Protein AF-A0A947S2V7-F1 (afdb_monomer)

Solvent-accessible surface area (backbone atoms only — not comparable to full-atom values): 7343 Å² total; per-residue (Å²): 132,87,56,48,73,65,31,26,52,51,14,4,48,51,18,22,53,53,38,51,53,52,47,46,57,66,52,64,32,72,71,47,39,49,53,53,61,76,45,64,84,37,88,50,52,84,87,68,97,43,68,69,61,50,52,51,54,52,47,54,51,40,34,55,52,27,35,52,48,24,52,52,42,62,74,51,49,87,82,44,62,94,47,52,70,56,30,10,50,55,46,12,50,50,43,28,62,72,48,39,52,53,50,50,49,49,43,65,78,76,48,69,48,57,68,74,54,52,53,48,52,43,54,52,42,44,56,42,27,34,54,31,23,39,40,24,47,72,47,73

Nearest PDB structures (foldseek):
  6tyi-assembly1_D  TM=3.023E-01  e=1.993E+00  Escherichia coli K-12
  5sv0-assembly1_B  TM=3.185E-01  e=2.852E+00  Escherichia coli DH1
  5zfu-assembly1_F  TM=2.782E-01  e=2.852E+00  Escherichia coli K-12
  6b2z-assembly1_a  TM=2.475E-01  e=3.878E+00  Saccharomyces cerevisiae S288C

Sequence (140 aa):
MEATIFQIILGGFLASVVWFIVGGALYLNPLVAKMYKNAEGSPGLKKWSSNPKYLTFQYLGALVQCLLWAVVFAFIQPIFPESIMLTGLYFGLVLVAIKIIPRGYDMWIQTTYPNKLLVVEFVNGTIGSFVIAFVIAYFV

Structure (mmCIF, N/CA/C/O backbone):
data_AF-A0A947S2V7-F1
#
_entry.id   AF-A0A947S2V7-F1
#
loop_
_atom_site.group_PDB
_atom_site.id
_atom_site.type_symbol
_atom_site.label_atom_id
_atom_site.label_alt_id
_atom_site.label_comp_id
_atom_site.label_asym_id
_atom_site.l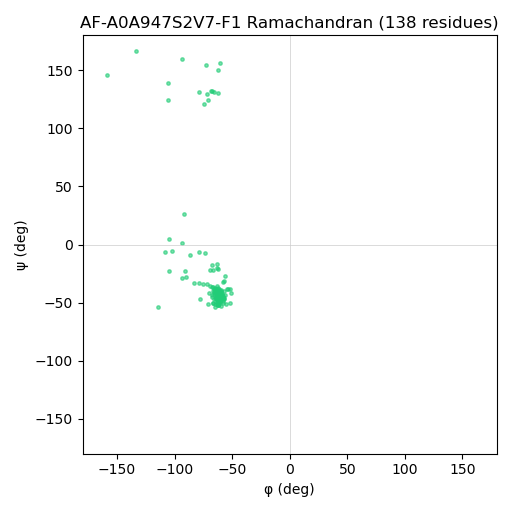abel_entity_id
_atom_site.label_seq_id
_atom_site.pdbx_PDB_ins_code
_atom_site.Cartn_x
_atom_site.Cartn_y
_atom_site.Cartn_z
_atom_site.occupancy
_atom_site.B_iso_or_equiv
_atom_site.auth_seq_id
_atom_site.auth_comp_id
_atom_site.auth_asym_id
_atom_site.auth_atom_id
_atom_site.pdbx_PDB_model_num
ATOM 1 N N . MET A 1 1 ? 15.627 1.093 -20.229 1.00 61.59 1 MET A N 1
ATOM 2 C CA . MET A 1 1 ? 15.574 2.567 -20.323 1.00 61.59 1 MET A CA 1
ATOM 3 C C . MET A 1 1 ? 15.532 3.070 -18.895 1.00 61.59 1 MET A C 1
ATOM 5 O O . MET A 1 1 ? 14.769 2.501 -18.130 1.00 61.59 1 MET A O 1
ATOM 9 N N . GLU A 1 2 ? 16.393 4.004 -18.502 1.00 82.19 2 GLU A N 1
ATOM 10 C CA . GLU A 1 2 ? 16.374 4.516 -17.125 1.00 82.19 2 GLU A CA 1
ATOM 11 C C . GLU A 1 2 ? 15.143 5.407 -16.921 1.00 82.19 2 GLU A C 1
ATOM 13 O O . GLU A 1 2 ? 14.878 6.290 -17.742 1.00 82.19 2 GLU A O 1
ATOM 18 N N . ALA A 1 3 ? 14.377 5.160 -15.856 1.00 91.25 3 ALA A N 1
ATOM 19 C CA . ALA A 1 3 ? 13.206 5.962 -15.528 1.00 91.25 3 ALA A CA 1
ATOM 20 C C . ALA A 1 3 ? 13.623 7.391 -15.156 1.00 91.25 3 ALA A C 1
ATOM 22 O O . ALA A 1 3 ? 14.511 7.615 -14.330 1.00 91.25 3 ALA A O 1
ATOM 23 N N . THR A 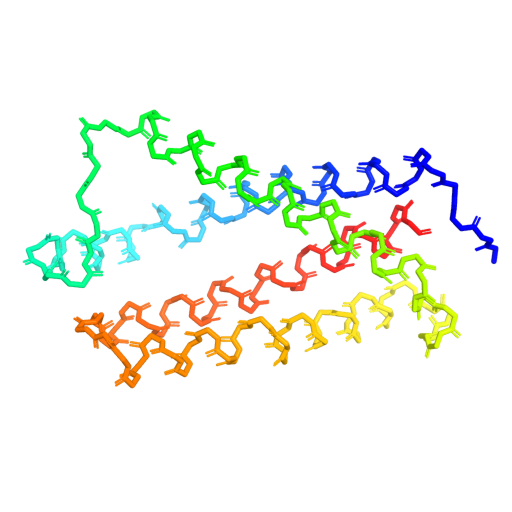1 4 ? 12.961 8.383 -15.743 1.00 96.44 4 THR A N 1
ATOM 24 C CA . THR A 1 4 ? 13.210 9.789 -15.410 1.00 96.44 4 THR A CA 1
ATOM 25 C C . THR A 1 4 ? 12.652 10.136 -14.027 1.00 96.44 4 THR A C 1
ATOM 27 O O . THR A 1 4 ? 11.660 9.566 -13.572 1.00 96.44 4 THR A O 1
ATOM 30 N N . ILE A 1 5 ? 13.224 11.155 -13.374 1.00 96.88 5 ILE A N 1
ATOM 31 C CA . ILE A 1 5 ? 12.707 11.679 -12.092 1.00 96.88 5 ILE A CA 1
ATOM 32 C C . ILE A 1 5 ? 11.216 12.040 -12.202 1.00 96.88 5 ILE A C 1
ATOM 34 O O . ILE A 1 5 ? 10.441 11.784 -11.282 1.00 96.88 5 ILE A O 1
ATOM 38 N N . PHE A 1 6 ? 10.802 12.600 -13.343 1.00 97.56 6 PHE A N 1
ATOM 39 C CA . PHE A 1 6 ? 9.404 12.931 -13.597 1.00 97.56 6 PHE A CA 1
ATOM 40 C C . PHE A 1 6 ? 8.505 11.688 -13.599 1.00 97.56 6 PHE A C 1
ATOM 42 O O . PHE A 1 6 ? 7.477 11.696 -12.926 1.00 97.56 6 PHE A O 1
ATOM 49 N N . GLN A 1 7 ? 8.903 10.616 -14.292 1.00 97.75 7 GLN A N 1
ATOM 50 C CA . GLN A 1 7 ? 8.167 9.346 -14.311 1.00 97.75 7 GLN A CA 1
ATOM 51 C C . GLN A 1 7 ? 8.039 8.738 -12.914 1.00 97.75 7 GLN A C 1
ATOM 53 O O . GLN A 1 7 ? 6.948 8.333 -12.528 1.00 97.75 7 GLN A O 1
ATOM 58 N N . ILE A 1 8 ? 9.113 8.757 -12.121 1.00 98.00 8 ILE A N 1
ATOM 59 C CA . ILE A 1 8 ? 9.112 8.241 -10.745 1.00 98.00 8 ILE A CA 1
ATOM 60 C C . ILE A 1 8 ? 8.118 9.016 -9.869 1.00 98.00 8 ILE A C 1
ATOM 62 O O . ILE A 1 8 ? 7.283 8.417 -9.187 1.00 98.00 8 ILE A O 1
ATOM 66 N N . ILE A 1 9 ? 8.175 10.353 -9.901 1.00 98.38 9 ILE A N 1
ATOM 67 C CA . ILE A 1 9 ? 7.276 11.209 -9.113 1.00 98.38 9 ILE A CA 1
ATOM 68 C C . ILE A 1 9 ? 5.826 11.028 -9.571 1.00 98.38 9 ILE A C 1
ATOM 70 O O . ILE A 1 9 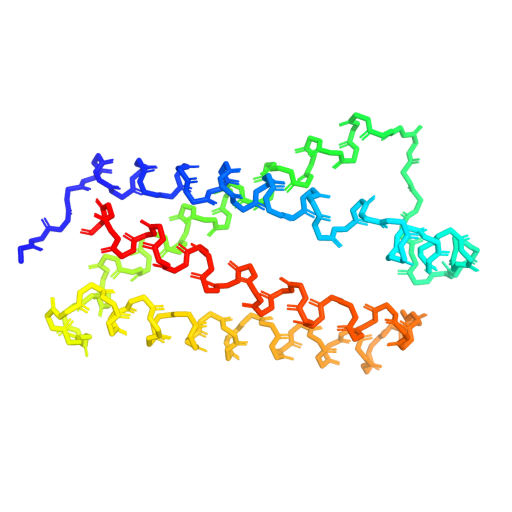? 4.936 10.854 -8.736 1.00 98.38 9 ILE A O 1
ATOM 74 N N . LEU A 1 10 ? 5.583 11.040 -10.884 1.00 98.25 10 LEU A N 1
ATOM 75 C CA . LEU A 1 10 ? 4.251 10.881 -11.458 1.00 98.25 10 LEU A CA 1
ATOM 76 C C . LEU A 1 10 ? 3.668 9.500 -11.138 1.00 98.25 10 LEU A C 1
ATOM 78 O O . LEU A 1 10 ? 2.533 9.417 -10.674 1.00 98.25 10 LEU A O 1
ATOM 82 N N . GLY A 1 11 ? 4.444 8.433 -11.327 1.00 98.38 11 GLY A N 1
ATOM 83 C CA . GLY A 1 11 ? 4.042 7.058 -11.042 1.00 98.38 11 GLY A CA 1
ATOM 84 C C . GLY A 1 11 ? 3.701 6.851 -9.569 1.00 98.38 11 GLY A C 1
ATOM 85 O O . GLY A 1 11 ? 2.638 6.317 -9.254 1.00 98.38 11 GLY A O 1
ATOM 86 N N . GLY A 1 12 ? 4.537 7.351 -8.654 1.00 98.50 12 GLY A N 1
ATOM 87 C CA . GLY A 1 12 ? 4.263 7.297 -7.216 1.00 98.50 12 GLY A CA 1
ATOM 88 C C . GLY A 1 12 ? 3.032 8.115 -6.808 1.00 98.50 12 GLY A C 1
ATOM 89 O O . GLY A 1 12 ? 2.204 7.641 -6.026 1.00 98.50 12 GLY A O 1
ATOM 90 N N . PHE A 1 13 ? 2.862 9.316 -7.370 1.00 98.69 13 PHE A N 1
ATOM 91 C CA . PHE A 1 13 ? 1.680 10.147 -7.129 1.00 98.69 13 PHE A CA 1
ATOM 92 C C . PHE A 1 13 ? 0.398 9.463 -7.622 1.00 98.69 13 PHE A C 1
ATOM 94 O O . PHE A 1 13 ? -0.544 9.296 -6.843 1.00 98.69 13 PHE A O 1
ATOM 101 N N . LEU A 1 14 ? 0.365 9.007 -8.877 1.00 98.69 14 LEU A N 1
ATOM 102 C CA . LEU A 1 14 ? -0.796 8.328 -9.455 1.00 98.69 14 LEU A CA 1
ATOM 103 C C . LEU A 1 14 ? -1.121 7.034 -8.707 1.00 98.69 14 LEU A C 1
ATOM 105 O O . LEU A 1 14 ? -2.289 6.792 -8.400 1.00 98.69 14 LEU A O 1
ATOM 109 N N . ALA A 1 15 ? -0.111 6.247 -8.330 1.00 98.69 15 ALA A N 1
ATOM 110 C CA . ALA A 1 15 ? -0.312 5.045 -7.527 1.00 98.69 15 ALA A CA 1
ATOM 111 C C . ALA A 1 15 ? -0.968 5.369 -6.180 1.00 98.69 15 ALA A C 1
ATOM 113 O O . ALA A 1 15 ? -1.870 4.649 -5.755 1.00 98.69 15 ALA A O 1
ATOM 114 N N . SER A 1 16 ? -0.591 6.483 -5.542 1.00 98.56 16 SER A N 1
ATOM 115 C CA . SER A 1 16 ? -1.211 6.915 -4.287 1.00 98.56 16 SER A CA 1
ATOM 116 C C . SER A 1 16 ? -2.676 7.318 -4.448 1.00 98.56 16 SER A C 1
ATOM 118 O O . SER A 1 16 ? -3.499 6.952 -3.610 1.00 98.56 16 SER A O 1
ATOM 120 N N . VAL A 1 17 ? -3.022 8.015 -5.535 1.00 98.50 17 VAL A N 1
ATOM 121 C CA . VAL A 1 17 ? -4.401 8.432 -5.829 1.00 98.50 17 VAL A CA 1
ATOM 122 C C . VAL A 1 17 ? -5.269 7.211 -6.115 1.00 98.50 17 VAL A C 1
ATOM 124 O O . VAL A 1 17 ? -6.322 7.040 -5.499 1.00 98.50 17 VAL A O 1
ATOM 127 N N . VAL A 1 18 ? -4.811 6.330 -7.007 1.00 98.31 18 VAL A N 1
ATOM 128 C CA . VAL A 1 18 ? -5.534 5.105 -7.369 1.00 98.31 18 VAL A CA 1
ATOM 129 C C . VAL A 1 18 ? -5.704 4.215 -6.142 1.00 98.31 18 VAL A C 1
ATOM 131 O O . VAL A 1 18 ? -6.812 3.755 -5.869 1.00 98.31 18 VAL A O 1
ATOM 134 N N . TRP A 1 19 ? -4.646 4.021 -5.350 1.00 97.31 19 TRP A N 1
ATOM 135 C CA . TRP A 1 19 ? -4.739 3.255 -4.112 1.00 97.31 19 TRP A CA 1
ATOM 136 C C . TRP A 1 19 ? -5.699 3.890 -3.110 1.00 97.31 19 TRP A C 1
ATOM 138 O O . TRP A 1 19 ? -6.467 3.173 -2.479 1.00 97.31 19 TRP A O 1
ATOM 148 N N . PHE A 1 20 ? -5.712 5.213 -2.963 1.00 97.31 20 PHE A N 1
ATOM 149 C CA . PHE A 1 20 ? -6.630 5.868 -2.036 1.00 97.31 20 PHE A CA 1
ATOM 150 C C . PHE A 1 20 ? -8.097 5.666 -2.439 1.00 97.31 20 PHE A C 1
ATOM 152 O O . PHE A 1 20 ? -8.937 5.400 -1.580 1.00 97.31 20 PHE A O 1
ATOM 159 N N . ILE A 1 21 ? -8.397 5.705 -3.741 1.00 97.69 21 ILE A N 1
ATOM 160 C CA . ILE A 1 21 ? -9.737 5.426 -4.279 1.00 97.69 21 ILE A CA 1
ATOM 161 C C . ILE A 1 21 ? -10.114 3.954 -4.066 1.00 97.69 21 ILE A C 1
ATOM 163 O O . ILE A 1 21 ? -11.179 3.663 -3.518 1.00 97.69 21 ILE A O 1
ATOM 167 N N . VAL A 1 22 ? -9.238 3.021 -4.455 1.00 97.44 22 VAL A N 1
ATOM 168 C CA . VAL A 1 22 ? -9.478 1.576 -4.301 1.00 97.44 22 VAL A CA 1
ATOM 169 C C . VAL A 1 22 ? -9.599 1.200 -2.827 1.00 97.44 22 VAL A C 1
ATOM 171 O O . VAL A 1 22 ? -10.526 0.491 -2.448 1.00 97.44 22 VAL A O 1
ATOM 174 N N . GLY A 1 23 ? -8.719 1.719 -1.975 1.00 95.44 23 GLY A N 1
ATOM 175 C CA . GLY A 1 23 ? -8.789 1.572 -0.528 1.00 95.44 23 GLY A CA 1
ATOM 176 C C . GLY A 1 23 ? -10.105 2.121 0.019 1.00 95.44 23 GLY A C 1
ATOM 177 O O . GLY A 1 23 ? -10.790 1.430 0.763 1.00 95.44 23 GLY A O 1
ATOM 178 N N . GLY A 1 24 ? -10.534 3.306 -0.414 1.00 94.88 24 GLY A N 1
ATOM 179 C CA . GLY A 1 24 ? -11.857 3.835 -0.082 1.00 94.88 24 GLY A CA 1
ATOM 180 C C . GLY A 1 24 ? -12.974 2.837 -0.399 1.00 94.88 24 GLY A C 1
ATOM 181 O O . GLY A 1 24 ? -13.767 2.510 0.479 1.00 94.88 24 GLY A O 1
ATOM 182 N N . ALA A 1 25 ? -12.994 2.271 -1.607 1.00 96.12 25 ALA A N 1
ATOM 183 C CA . ALA A 1 25 ? -13.987 1.270 -1.996 1.00 96.12 25 ALA A CA 1
ATOM 184 C C . ALA A 1 25 ? -13.901 -0.023 -1.156 1.00 96.12 25 ALA A C 1
ATOM 186 O O . ALA A 1 25 ? -14.922 -0.543 -0.704 1.00 96.12 25 ALA A O 1
ATOM 187 N N . LEU A 1 26 ? -12.692 -0.528 -0.901 1.00 95.88 26 LEU A N 1
ATOM 188 C CA . LEU A 1 26 ? -12.466 -1.767 -0.151 1.00 95.88 26 LEU A CA 1
ATOM 189 C C . LEU A 1 26 ? -12.745 -1.634 1.349 1.00 95.88 26 LEU A C 1
ATOM 191 O O . LEU A 1 26 ? -13.205 -2.594 1.959 1.00 95.88 26 LEU A O 1
ATOM 195 N N . TYR A 1 27 ? -12.489 -0.482 1.965 1.00 93.62 27 TYR A N 1
ATOM 196 C CA . TYR A 1 27 ? -12.692 -0.290 3.405 1.00 93.62 27 TYR A CA 1
ATOM 197 C C . TYR A 1 27 ? -14.069 0.299 3.741 1.00 93.62 27 TYR A C 1
ATOM 199 O O . TYR A 1 27 ? -14.607 0.007 4.808 1.00 93.62 27 TYR A O 1
ATOM 207 N N . LEU A 1 28 ? -14.675 1.083 2.842 1.00 93.81 28 LEU A N 1
ATOM 208 C CA . LEU A 1 28 ? -15.990 1.702 3.062 1.00 93.81 28 LEU A CA 1
ATOM 209 C C . LEU A 1 28 ? -17.157 0.870 2.520 1.00 93.81 28 LEU A C 1
ATOM 211 O O . LEU A 1 28 ? -18.309 1.289 2.644 1.00 93.81 28 LEU A O 1
ATOM 215 N N . ASN A 1 29 ? -16.903 -0.313 1.948 1.00 95.44 29 ASN A N 1
ATOM 216 C CA . ASN A 1 29 ? -18.001 -1.199 1.570 1.00 95.44 29 ASN A CA 1
ATOM 217 C C . ASN A 1 29 ? -18.811 -1.631 2.816 1.00 95.44 29 ASN A C 1
ATOM 219 O O . ASN A 1 29 ? -18.239 -1.770 3.903 1.00 95.44 29 ASN A O 1
ATOM 223 N N . PRO A 1 30 ? -20.125 -1.899 2.683 1.00 95.25 30 PRO A N 1
ATOM 224 C CA . PRO A 1 30 ? -21.000 -2.137 3.833 1.00 95.25 30 PRO A CA 1
ATOM 225 C C . PRO A 1 30 ? -20.579 -3.301 4.738 1.00 95.25 30 PRO A C 1
ATOM 227 O O . PRO A 1 30 ? -20.805 -3.249 5.949 1.00 95.25 30 PRO A O 1
ATOM 230 N N . LEU A 1 31 ? -19.969 -4.349 4.176 1.00 95.94 31 LEU A N 1
ATOM 231 C CA . LEU A 1 31 ? -19.546 -5.523 4.938 1.00 95.94 31 LEU A CA 1
ATOM 232 C C . LEU A 1 31 ? -18.356 -5.181 5.831 1.00 95.94 31 LEU A C 1
ATOM 234 O O . LEU A 1 31 ? -18.408 -5.412 7.040 1.00 95.94 31 LEU A O 1
ATOM 238 N N . VAL A 1 32 ? -17.315 -4.582 5.251 1.00 95.88 32 VAL A N 1
ATOM 239 C CA . VAL A 1 32 ? -16.102 -4.195 5.979 1.00 95.88 32 VAL A CA 1
ATOM 240 C C . VAL A 1 32 ? -16.403 -3.068 6.965 1.00 95.88 32 VAL A C 1
ATOM 242 O O . VAL A 1 32 ? -16.059 -3.182 8.141 1.00 95.88 32 VAL A O 1
ATOM 245 N N . ALA A 1 33 ? -17.148 -2.042 6.548 1.00 94.38 33 ALA A N 1
ATOM 246 C CA . ALA A 1 33 ? -17.542 -0.937 7.419 1.00 94.38 33 ALA A CA 1
ATOM 247 C C . ALA A 1 33 ? -18.307 -1.423 8.664 1.00 94.38 33 ALA A C 1
ATOM 249 O O . ALA A 1 33 ? -18.055 -0.956 9.778 1.00 94.38 33 ALA A O 1
ATOM 250 N N . LYS A 1 34 ? -19.194 -2.418 8.513 1.00 95.69 34 LYS A N 1
ATOM 251 C CA . LYS A 1 34 ? -19.895 -3.041 9.646 1.00 95.69 34 LYS A CA 1
ATOM 252 C C . LYS A 1 34 ? -18.937 -3.770 10.591 1.00 95.69 34 LYS A C 1
ATOM 254 O O . LYS A 1 34 ? -19.133 -3.708 11.803 1.00 95.69 34 LYS A O 1
ATOM 259 N N . MET A 1 35 ? -17.905 -4.440 10.075 1.00 95.94 35 MET A N 1
ATOM 260 C CA . MET A 1 35 ? -16.895 -5.097 10.915 1.00 95.94 35 MET A CA 1
ATOM 261 C C . MET A 1 35 ? -16.106 -4.086 11.751 1.00 95.94 35 MET A C 1
ATOM 263 O O . MET A 1 35 ? -15.953 -4.304 12.952 1.00 95.94 35 MET A O 1
ATOM 267 N N . TYR A 1 36 ? -15.669 -2.972 11.153 1.00 93.88 36 TYR A N 1
ATOM 268 C CA . TYR A 1 36 ? -14.989 -1.901 11.891 1.00 93.88 36 TYR A CA 1
ATOM 269 C C . TYR A 1 36 ? -15.902 -1.275 12.946 1.00 93.88 36 TYR A C 1
ATOM 271 O O . TYR A 1 36 ? -15.481 -1.117 14.089 1.00 93.88 36 TYR A O 1
ATOM 279 N N . LYS A 1 37 ? -17.170 -1.005 12.610 1.00 93.62 37 LYS A N 1
ATOM 280 C CA . LYS A 1 37 ? -18.154 -0.472 13.565 1.00 93.62 37 LYS A CA 1
ATOM 281 C C . LYS A 1 37 ? -18.359 -1.400 14.766 1.00 93.62 37 LYS A C 1
ATOM 283 O O . LYS A 1 37 ? -18.369 -0.950 15.903 1.00 93.62 37 LYS A O 1
ATOM 288 N N . ASN A 1 38 ? -18.469 -2.707 14.532 1.00 95.62 38 ASN A N 1
ATOM 289 C CA . ASN A 1 38 ? -18.628 -3.687 15.611 1.00 95.62 38 ASN A CA 1
ATOM 290 C C . ASN A 1 38 ? -17.391 -3.796 16.517 1.00 95.62 38 ASN A C 1
ATOM 292 O O . ASN A 1 38 ? -17.502 -4.273 17.644 1.00 95.62 38 ASN A O 1
ATOM 296 N N . ALA A 1 39 ? -16.220 -3.394 16.025 1.00 94.69 39 ALA A N 1
ATOM 297 C CA . ALA A 1 39 ? -14.958 -3.483 16.743 1.00 94.69 39 ALA A CA 1
ATOM 298 C C . ALA A 1 39 ? -14.465 -2.134 17.292 1.00 94.69 39 ALA A C 1
ATOM 300 O O . ALA A 1 39 ? -13.377 -2.089 17.857 1.00 94.69 39 ALA A O 1
ATOM 301 N N . GLU A 1 40 ? -15.243 -1.053 17.170 1.00 91.81 40 GLU A N 1
ATOM 302 C CA . GLU A 1 40 ? -14.856 0.324 17.526 1.00 91.81 40 GLU A CA 1
ATOM 303 C C . GLU A 1 40 ? -14.399 0.487 18.991 1.00 91.81 40 GLU A C 1
ATOM 305 O O . GLU A 1 40 ? -13.587 1.356 19.314 1.00 91.81 40 GLU A O 1
ATOM 310 N N . GLY A 1 41 ? -14.887 -0.377 19.887 1.00 92.06 41 GLY A N 1
ATOM 311 C CA . GLY A 1 41 ? -14.472 -0.422 21.291 1.00 92.06 41 GLY A CA 1
ATOM 312 C C . GLY A 1 41 ? -13.136 -1.128 21.552 1.00 92.06 41 GLY A C 1
ATOM 313 O O . GLY A 1 41 ? -12.675 -1.122 22.691 1.00 92.06 41 GLY A O 1
ATOM 314 N N . SER A 1 42 ? -12.518 -1.748 20.542 1.00 92.81 42 SER A N 1
ATOM 315 C CA . SER A 1 42 ? -11.278 -2.505 20.719 1.00 92.81 42 SER A CA 1
ATOM 316 C C . SER A 1 42 ? -10.096 -1.582 21.049 1.00 92.81 42 SER A C 1
ATOM 318 O O . SER A 1 42 ? -9.869 -0.608 20.326 1.00 92.81 42 SER A O 1
ATOM 320 N N . PRO A 1 43 ? -9.281 -1.902 22.075 1.00 92.19 43 PRO A N 1
ATOM 321 C CA . PRO A 1 43 ? -8.089 -1.123 22.415 1.00 92.19 43 PRO A CA 1
ATOM 322 C C . PRO A 1 43 ? -7.026 -1.129 21.306 1.00 92.19 43 PRO A C 1
ATOM 324 O O . PRO A 1 43 ? -6.194 -0.227 21.258 1.00 92.19 43 PRO A O 1
ATOM 327 N N . GLY A 1 44 ? -7.068 -2.105 20.391 1.00 89.81 44 GLY A N 1
ATOM 328 C CA . GLY A 1 44 ? -6.176 -2.172 19.230 1.00 89.81 44 GLY A CA 1
ATOM 329 C C . GLY A 1 44 ? -6.504 -1.162 18.123 1.00 89.81 44 GLY A C 1
ATOM 330 O O . GLY A 1 44 ? -5.746 -1.051 17.161 1.00 89.81 44 GLY A O 1
ATOM 331 N N . LEU A 1 45 ? -7.617 -0.424 18.226 1.00 91.50 45 LEU A N 1
ATOM 332 C CA . LEU A 1 45 ? -8.015 0.590 17.251 1.00 91.50 45 LEU A CA 1
ATOM 333 C C . LEU A 1 45 ? -7.784 2.001 17.794 1.00 91.50 45 LEU A C 1
ATOM 335 O O . LEU A 1 45 ? -8.318 2.406 18.826 1.00 91.50 45 LEU A O 1
ATOM 339 N N . LYS A 1 46 ? -7.022 2.798 17.041 1.00 90.94 46 LYS A N 1
ATOM 340 C CA . LYS A 1 46 ? -6.831 4.215 17.352 1.00 90.94 46 LYS A CA 1
ATOM 341 C C . LYS A 1 46 ? -8.116 4.993 17.077 1.00 90.94 46 LYS A C 1
ATOM 343 O O . LYS A 1 46 ? -8.596 5.026 15.946 1.00 90.94 46 LYS A O 1
ATOM 348 N N . LYS A 1 47 ? -8.606 5.706 18.091 1.00 89.62 47 LYS A N 1
ATOM 349 C CA . LYS A 1 47 ? -9.708 6.662 17.941 1.00 89.62 47 LYS A CA 1
ATOM 350 C C . LYS A 1 47 ? -9.197 7.966 17.339 1.00 89.62 47 LYS A C 1
ATOM 352 O O . LYS A 1 47 ? -8.204 8.532 17.798 1.00 89.62 47 LYS A O 1
ATOM 357 N N . TRP A 1 48 ? -9.888 8.445 16.314 1.00 90.94 48 TRP A N 1
ATOM 358 C CA . TRP A 1 48 ? -9.601 9.723 15.673 1.00 90.94 48 TRP A CA 1
ATOM 359 C C . TRP A 1 48 ? -10.651 10.751 16.073 1.00 90.94 48 TRP A C 1
ATOM 361 O O . TRP A 1 48 ? -11.835 10.446 16.138 1.00 90.94 48 TRP A O 1
ATOM 371 N N . SER A 1 49 ? -10.210 11.982 16.328 1.00 89.62 49 SER A N 1
ATOM 372 C CA . SER A 1 49 ? -11.097 13.081 16.726 1.00 89.62 49 SER A CA 1
ATOM 373 C C . SER A 1 49 ? -12.013 13.554 15.596 1.00 89.62 49 SER A C 1
ATOM 375 O O . SER A 1 49 ? -13.018 14.204 15.856 1.00 89.62 49 SER A O 1
ATOM 377 N N . SER A 1 50 ? -11.640 13.298 14.337 1.00 93.81 50 SER A N 1
ATOM 378 C CA . SER A 1 50 ? -12.437 13.669 13.170 1.00 93.81 50 SER A CA 1
ATOM 379 C C . SER A 1 50 ? -12.073 12.844 11.932 1.00 93.81 50 SER A C 1
ATOM 381 O O . SER A 1 50 ? -10.904 12.512 11.705 1.00 93.81 50 SER A O 1
ATOM 383 N N . ASN A 1 51 ? -13.081 12.563 11.101 1.00 89.75 51 ASN A N 1
ATOM 384 C CA . ASN A 1 51 ? -12.917 11.818 9.849 1.00 89.75 51 ASN A CA 1
ATOM 385 C C . ASN A 1 51 ? -12.005 12.529 8.833 1.00 89.75 51 ASN A C 1
ATOM 387 O O . ASN A 1 51 ? -11.128 11.860 8.288 1.00 89.75 51 ASN A O 1
ATOM 391 N N . PRO A 1 52 ? -12.116 13.857 8.599 1.00 94.44 52 PRO A N 1
ATOM 392 C CA . PRO A 1 52 ? -11.219 14.539 7.666 1.00 94.44 52 PRO A CA 1
ATOM 393 C C . PRO A 1 52 ? -9.753 14.418 8.080 1.00 94.44 52 PRO A C 1
ATOM 395 O O . PRO A 1 52 ? -8.899 14.138 7.247 1.00 94.44 52 PRO A O 1
ATOM 398 N N . LYS A 1 53 ? -9.458 14.541 9.382 1.00 94.81 53 LYS A N 1
ATOM 399 C CA . LYS A 1 53 ? -8.092 14.389 9.892 1.00 94.81 53 LYS A CA 1
ATOM 400 C C . LYS A 1 53 ? -7.570 12.978 9.634 1.00 94.81 53 LYS A C 1
ATOM 402 O O . LYS A 1 53 ? -6.468 12.835 9.118 1.00 94.81 53 LYS A O 1
ATOM 407 N N . TYR A 1 54 ? -8.361 11.951 9.944 1.00 93.69 54 TYR A N 1
ATOM 408 C CA . TYR A 1 54 ? -8.001 10.563 9.652 1.00 93.69 54 TYR A CA 1
ATOM 409 C C . TYR A 1 54 ? -7.676 10.352 8.164 1.00 93.69 54 TYR A C 1
ATOM 411 O O . TYR A 1 54 ? -6.595 9.862 7.841 1.00 93.69 54 TYR A O 1
ATOM 419 N N . LEU A 1 55 ? -8.566 10.787 7.267 1.00 95.12 55 LEU A N 1
ATOM 420 C CA . LEU A 1 55 ? -8.397 10.620 5.822 1.00 95.12 55 LEU A CA 1
ATOM 421 C C . LEU A 1 55 ? -7.167 11.361 5.287 1.00 95.12 55 LEU A C 1
ATOM 423 O O . LEU A 1 55 ? -6.431 10.797 4.481 1.00 95.12 55 LEU A O 1
ATOM 427 N N . THR A 1 56 ? -6.891 12.575 5.771 1.00 95.81 56 THR A N 1
ATOM 428 C CA . THR A 1 56 ? -5.696 13.333 5.376 1.00 95.81 56 THR A CA 1
ATOM 429 C C . THR A 1 56 ? -4.412 12.608 5.770 1.00 95.81 56 THR A C 1
ATOM 431 O O . THR A 1 56 ? -3.532 12.431 4.932 1.00 95.81 56 THR A O 1
ATOM 434 N N . PHE A 1 57 ? -4.291 12.148 7.019 1.00 96.00 57 PHE A N 1
ATOM 435 C CA . PHE A 1 57 ? -3.097 11.412 7.455 1.00 96.00 57 PHE A CA 1
ATOM 436 C C . PHE A 1 57 ? -2.948 10.077 6.719 1.00 96.00 57 PHE A C 1
ATOM 438 O O . PHE A 1 57 ? -1.833 9.700 6.358 1.00 96.00 57 PHE A O 1
ATOM 445 N N . GLN A 1 58 ? -4.062 9.392 6.455 1.00 94.81 58 GLN A N 1
ATOM 446 C CA . GLN A 1 58 ? -4.071 8.155 5.684 1.00 94.81 58 GLN A CA 1
ATOM 447 C C . GLN A 1 58 ? -3.571 8.386 4.251 1.00 94.81 58 GLN A C 1
ATOM 449 O O . GLN A 1 58 ? -2.720 7.636 3.773 1.00 94.81 58 GLN A O 1
ATOM 454 N N . TYR A 1 59 ? -4.056 9.435 3.581 1.00 97.44 59 TYR A N 1
ATOM 455 C CA . TYR A 1 59 ? -3.629 9.777 2.227 1.00 97.44 59 TYR A CA 1
ATOM 456 C C . TYR A 1 59 ? -2.160 10.201 2.174 1.00 97.44 59 TYR A C 1
ATOM 458 O O . TYR A 1 59 ? -1.410 9.687 1.351 1.00 97.44 59 TYR A O 1
ATOM 466 N N . LEU A 1 60 ? -1.714 11.083 3.073 1.00 98.12 60 LEU A N 1
ATOM 467 C CA . L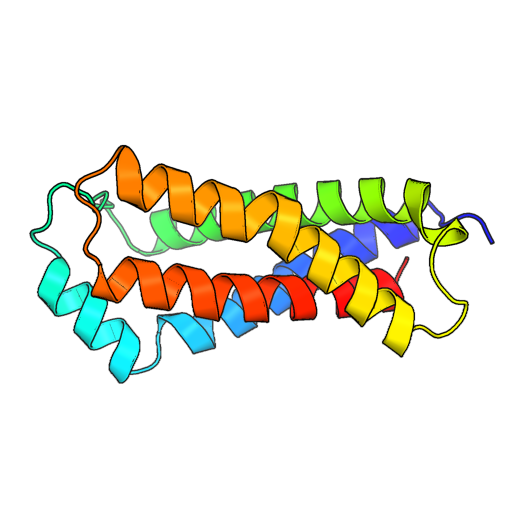EU A 1 60 ? -0.316 11.527 3.107 1.00 98.12 60 LEU A CA 1
ATOM 468 C C . LEU A 1 60 ? 0.646 10.360 3.360 1.00 98.12 60 LEU A C 1
ATOM 470 O O . LEU A 1 60 ? 1.683 10.266 2.706 1.00 98.12 60 LEU A O 1
ATOM 474 N N . GLY A 1 61 ? 0.284 9.436 4.255 1.00 97.31 61 GLY A N 1
ATOM 475 C CA . GLY A 1 61 ? 1.055 8.212 4.472 1.00 97.31 61 GLY A CA 1
ATOM 476 C C . GLY A 1 61 ? 1.115 7.330 3.222 1.00 97.31 61 GLY A C 1
ATOM 477 O O . GLY A 1 61 ? 2.187 6.842 2.863 1.00 97.31 61 GLY A O 1
ATOM 478 N N . ALA A 1 62 ? -0.014 7.164 2.525 1.00 97.00 62 ALA A N 1
ATOM 479 C CA . ALA A 1 62 ? -0.070 6.432 1.262 1.00 97.00 62 ALA A CA 1
ATOM 480 C C . ALA A 1 62 ? 0.777 7.094 0.163 1.00 97.00 62 ALA A C 1
ATOM 482 O O . ALA A 1 62 ? 1.494 6.390 -0.544 1.00 97.00 62 ALA A O 1
ATOM 483 N N . LEU A 1 63 ? 0.739 8.423 0.048 1.00 98.50 63 LEU A N 1
ATOM 484 C CA . LEU A 1 63 ? 1.527 9.199 -0.909 1.00 98.50 63 LEU A CA 1
ATOM 485 C C . LEU A 1 63 ? 3.025 8.994 -0.700 1.00 98.50 63 LEU A C 1
ATOM 487 O O . LEU A 1 63 ? 3.723 8.599 -1.632 1.00 98.50 63 LEU A O 1
ATOM 491 N N . VAL A 1 64 ? 3.512 9.196 0.528 1.00 98.56 64 VAL A N 1
ATOM 492 C CA . VAL A 1 64 ? 4.929 8.983 0.858 1.00 98.56 64 VAL A CA 1
ATOM 493 C C . VAL A 1 64 ? 5.336 7.546 0.547 1.00 98.56 64 VAL A C 1
ATOM 495 O O . VAL A 1 64 ? 6.361 7.318 -0.090 1.00 98.56 64 VAL A O 1
ATOM 498 N N . GLN A 1 65 ? 4.512 6.570 0.931 1.00 97.94 65 GLN A N 1
ATOM 499 C CA . GLN A 1 65 ? 4.808 5.168 0.668 1.00 97.94 65 GLN A CA 1
ATOM 500 C C . GLN A 1 65 ? 4.869 4.844 -0.833 1.00 97.94 65 GLN A C 1
ATOM 502 O O . GLN A 1 65 ? 5.773 4.128 -1.256 1.00 97.94 65 GLN A O 1
ATOM 507 N N . CYS A 1 66 ? 3.945 5.362 -1.644 1.00 98.56 66 CYS A N 1
ATOM 508 C CA . CYS A 1 66 ? 3.935 5.104 -3.086 1.00 98.56 66 CYS A CA 1
ATOM 509 C C . CYS A 1 66 ? 5.109 5.781 -3.803 1.00 98.56 66 CYS A C 1
ATOM 511 O O . CYS A 1 66 ? 5.674 5.184 -4.714 1.00 98.56 66 CYS A O 1
ATOM 513 N N . LEU A 1 67 ? 5.523 6.977 -3.370 1.00 98.62 67 LEU A N 1
ATOM 514 C CA . LEU A 1 67 ? 6.730 7.633 -3.884 1.00 98.62 67 LEU A CA 1
ATOM 515 C C . LEU A 1 67 ? 7.988 6.810 -3.582 1.00 98.62 67 LEU A C 1
ATOM 517 O O . LEU A 1 67 ? 8.802 6.591 -4.474 1.00 98.62 67 LEU A O 1
ATOM 521 N N . LEU A 1 68 ? 8.124 6.292 -2.357 1.00 98.50 68 LEU A N 1
ATOM 522 C CA . LEU A 1 68 ? 9.246 5.419 -1.996 1.00 98.50 68 LEU A CA 1
ATOM 523 C C . LEU A 1 68 ? 9.249 4.123 -2.817 1.00 98.50 68 LEU A C 1
ATOM 525 O O . LEU A 1 68 ? 10.304 3.689 -3.269 1.00 98.50 68 LEU A O 1
ATOM 529 N N . TRP A 1 69 ? 8.082 3.525 -3.061 1.00 98.38 69 TRP A N 1
ATOM 530 C CA . TRP A 1 69 ? 7.972 2.347 -3.924 1.00 98.38 69 TRP A CA 1
ATOM 531 C C . TRP A 1 69 ? 8.292 2.632 -5.382 1.00 98.38 69 TRP A C 1
ATOM 533 O O . TRP A 1 69 ? 8.944 1.799 -6.000 1.00 98.38 69 TRP A O 1
ATOM 543 N N . ALA A 1 70 ? 7.919 3.794 -5.917 1.00 98.44 70 ALA A N 1
ATOM 544 C CA . ALA A 1 70 ? 8.306 4.187 -7.269 1.00 98.44 70 ALA A CA 1
ATOM 545 C C . ALA A 1 70 ? 9.829 4.354 -7.391 1.00 98.44 70 ALA A C 1
ATOM 547 O O . ALA A 1 70 ? 10.420 3.894 -8.364 1.00 98.44 70 ALA A O 1
ATOM 548 N N . VAL A 1 71 ? 10.477 4.942 -6.376 1.00 98.19 71 VAL A N 1
ATOM 549 C CA . VAL A 1 71 ? 11.944 5.049 -6.317 1.00 98.19 71 VAL A CA 1
ATOM 550 C C . VAL A 1 71 ? 12.584 3.664 -6.272 1.00 98.19 71 VAL A C 1
ATOM 552 O O . VAL A 1 71 ? 13.443 3.371 -7.095 1.00 98.19 71 VAL A O 1
ATOM 555 N N . VAL A 1 72 ? 12.156 2.795 -5.349 1.00 97.56 72 VAL A N 1
ATOM 556 C CA . VAL A 1 72 ? 12.681 1.422 -5.247 1.00 97.56 72 VAL A CA 1
ATOM 557 C C . VAL A 1 72 ? 12.500 0.681 -6.566 1.00 97.56 72 VAL A C 1
ATOM 559 O O . VAL A 1 72 ? 13.450 0.070 -7.047 1.00 97.56 72 VAL A O 1
ATOM 562 N N . PHE A 1 73 ? 11.312 0.772 -7.166 1.00 97.69 73 PHE A N 1
ATOM 563 C CA . PHE A 1 73 ? 11.006 0.142 -8.440 1.00 97.69 73 PHE A CA 1
ATOM 564 C C . PHE A 1 73 ? 11.962 0.588 -9.543 1.00 97.69 73 PHE A C 1
ATOM 566 O O . PHE A 1 73 ? 12.519 -0.275 -10.205 1.00 97.69 73 PHE A O 1
ATOM 573 N N . ALA A 1 74 ? 12.235 1.887 -9.690 1.00 97.06 74 ALA A N 1
ATOM 574 C CA . ALA A 1 74 ? 13.171 2.386 -10.700 1.00 97.06 74 ALA A CA 1
ATOM 575 C C . ALA A 1 74 ? 14.578 1.764 -10.583 1.00 97.06 74 ALA A C 1
ATOM 577 O O . ALA A 1 74 ? 15.243 1.555 -11.595 1.00 97.06 74 ALA A O 1
ATOM 578 N N . PHE A 1 75 ? 15.022 1.416 -9.368 1.00 96.06 75 PHE A N 1
ATOM 579 C CA . PHE A 1 75 ? 16.305 0.738 -9.152 1.00 96.06 75 PHE A CA 1
ATOM 580 C C . PHE A 1 75 ? 16.268 -0.765 -9.450 1.00 96.06 75 PHE A C 1
ATOM 582 O O . PHE A 1 75 ? 17.276 -1.323 -9.879 1.00 96.06 75 PHE A O 1
ATOM 589 N N . ILE A 1 76 ? 15.137 -1.433 -9.213 1.00 95.62 76 ILE A N 1
ATOM 590 C CA . ILE A 1 76 ? 15.012 -2.890 -9.382 1.00 95.62 76 ILE A CA 1
ATOM 591 C C . ILE A 1 76 ? 14.287 -3.295 -10.671 1.00 95.62 76 ILE A C 1
ATOM 593 O O . ILE A 1 76 ? 14.227 -4.470 -10.995 1.00 95.62 76 ILE A O 1
ATOM 597 N N . GLN A 1 77 ? 13.749 -2.365 -11.452 1.00 94.81 77 GLN A N 1
ATOM 598 C CA . GLN A 1 77 ? 13.054 -2.669 -12.703 1.00 94.81 77 GLN A CA 1
ATOM 599 C C . GLN A 1 77 ? 13.863 -3.562 -13.663 1.00 94.81 77 GLN A C 1
ATOM 601 O O . GLN A 1 77 ? 13.259 -4.467 -14.239 1.00 94.81 77 GLN A O 1
ATOM 606 N N . PRO A 1 78 ? 15.202 -3.417 -13.800 1.00 94.56 78 PRO A N 1
ATOM 607 C CA . PRO A 1 78 ? 15.989 -4.266 -14.698 1.00 94.56 78 PRO A CA 1
ATOM 608 C C . PRO A 1 78 ? 16.007 -5.760 -14.344 1.00 94.56 78 PRO A C 1
ATOM 610 O O . PRO A 1 78 ? 16.395 -6.562 -15.189 1.00 94.56 78 PRO A O 1
ATOM 613 N N . ILE A 1 79 ? 15.626 -6.152 -13.119 1.00 95.69 79 ILE A N 1
ATOM 614 C CA . ILE A 1 79 ? 15.546 -7.572 -12.727 1.00 95.69 79 ILE A CA 1
ATOM 615 C C . ILE A 1 79 ? 14.193 -8.212 -13.066 1.00 95.69 79 ILE A C 1
ATOM 617 O O . ILE A 1 79 ? 14.044 -9.427 -12.925 1.00 95.69 79 ILE A O 1
ATOM 621 N N . PHE A 1 80 ? 13.204 -7.423 -13.490 1.00 94.19 80 PHE A N 1
ATOM 622 C CA . PHE A 1 80 ? 11.883 -7.920 -13.863 1.00 94.19 80 PHE A CA 1
ATOM 623 C C . PHE A 1 80 ? 11.774 -8.202 -15.372 1.00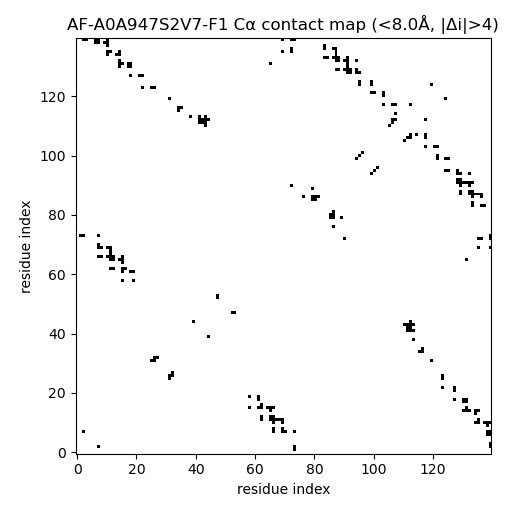 94.19 80 PHE A C 1
ATOM 625 O O . PHE A 1 80 ? 12.561 -7.682 -16.164 1.00 94.19 80 PHE A O 1
ATOM 632 N N . PRO A 1 81 ? 10.802 -9.031 -15.800 1.00 92.75 81 PRO A N 1
ATOM 633 C CA . PRO A 1 81 ? 10.553 -9.279 -17.219 1.00 92.75 81 PRO A CA 1
ATOM 634 C C . PRO A 1 81 ? 10.176 -8.003 -17.990 1.00 92.75 81 PRO A C 1
ATOM 636 O O . PRO A 1 81 ? 9.591 -7.082 -17.440 1.00 92.75 81 PRO A O 1
ATOM 639 N N . GLU A 1 82 ? 10.392 -7.965 -19.304 1.00 91.12 82 GLU A N 1
ATOM 640 C CA . GLU A 1 82 ? 10.047 -6.775 -20.110 1.00 91.12 82 GLU A CA 1
ATOM 641 C C . GLU A 1 82 ? 8.530 -6.509 -20.211 1.00 91.12 82 GLU A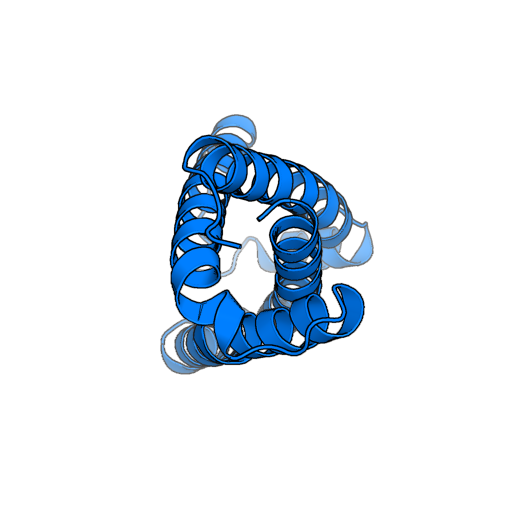 C 1
ATOM 643 O O . GLU A 1 82 ? 8.093 -5.411 -20.549 1.00 91.12 82 GLU A O 1
ATOM 648 N N . SER A 1 83 ? 7.694 -7.507 -19.904 1.00 96.19 83 SER A N 1
ATOM 649 C CA . SER A 1 83 ? 6.238 -7.359 -19.919 1.00 96.19 83 SER A CA 1
ATOM 650 C C . SER A 1 83 ? 5.744 -6.561 -18.711 1.00 96.19 83 SER A C 1
ATOM 652 O O . SER A 1 83 ? 5.877 -7.017 -17.577 1.00 96.19 83 SER A O 1
ATOM 654 N N . ILE A 1 84 ? 5.059 -5.436 -18.955 1.00 95.31 84 ILE A N 1
ATOM 655 C CA . ILE A 1 84 ? 4.410 -4.606 -17.918 1.00 95.31 84 ILE A CA 1
ATOM 656 C C . ILE A 1 84 ? 3.512 -5.449 -17.001 1.00 95.31 84 ILE A C 1
ATOM 658 O O .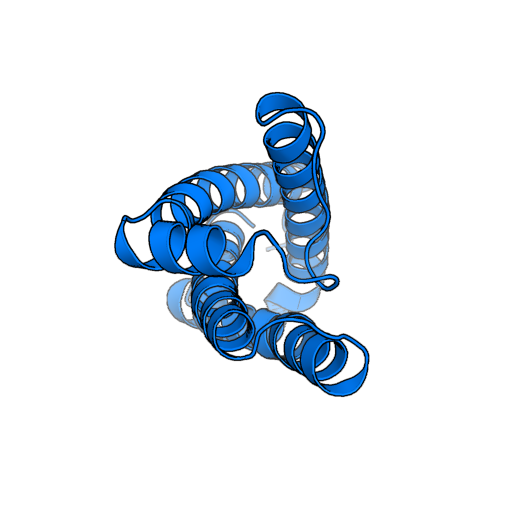 ILE A 1 84 ? 3.522 -5.274 -15.784 1.00 95.31 84 ILE A O 1
ATOM 662 N N . MET A 1 85 ? 2.759 -6.395 -17.577 1.00 97.00 85 MET A N 1
ATOM 663 C CA . MET A 1 85 ? 1.875 -7.274 -16.812 1.00 97.00 85 MET A CA 1
ATOM 664 C C . MET A 1 85 ? 2.673 -8.142 -15.833 1.00 97.00 85 MET A C 1
ATOM 666 O O . MET A 1 85 ? 2.343 -8.208 -14.651 1.00 97.00 85 MET A O 1
ATOM 670 N N . LEU A 1 86 ? 3.739 -8.792 -16.310 1.00 97.62 86 LEU A N 1
ATOM 671 C CA . LEU A 1 86 ? 4.580 -9.624 -15.452 1.00 97.62 86 LEU A CA 1
ATOM 672 C C . LEU A 1 86 ? 5.301 -8.773 -14.408 1.00 97.62 86 LEU A C 1
ATOM 674 O O . LEU A 1 86 ? 5.310 -9.136 -13.238 1.00 97.62 86 LEU A O 1
ATOM 678 N N . THR A 1 87 ? 5.832 -7.619 -14.790 1.00 97.31 87 THR A N 1
ATOM 679 C CA . THR A 1 87 ? 6.513 -6.697 -13.878 1.00 97.31 87 THR A CA 1
ATOM 680 C C . THR A 1 87 ? 5.605 -6.206 -12.760 1.00 97.31 87 THR A C 1
ATOM 682 O O . THR A 1 87 ? 5.996 -6.264 -11.595 1.00 97.31 87 THR A O 1
ATOM 685 N N . GLY A 1 88 ? 4.365 -5.822 -13.070 1.00 97.94 88 GLY A N 1
ATOM 686 C CA . GLY A 1 88 ? 3.367 -5.477 -12.058 1.00 97.94 88 GLY A CA 1
ATOM 687 C C . GLY A 1 88 ? 3.035 -6.649 -11.126 1.00 97.94 88 GLY A C 1
ATOM 688 O O . GLY A 1 88 ? 2.930 -6.456 -9.915 1.00 97.94 88 GLY A O 1
ATOM 689 N N . LEU A 1 89 ? 2.946 -7.877 -11.653 1.00 98.31 89 LEU A N 1
ATOM 690 C CA . LEU A 1 89 ? 2.730 -9.079 -10.838 1.00 98.31 89 LEU A CA 1
ATOM 691 C C . LEU A 1 89 ? 3.911 -9.364 -9.901 1.00 98.31 89 LEU A C 1
ATOM 693 O O . LEU A 1 89 ? 3.707 -9.527 -8.697 1.00 98.31 89 LEU A O 1
ATOM 697 N N . TYR A 1 90 ? 5.138 -9.403 -10.422 1.00 98.25 90 TYR A N 1
ATOM 698 C CA . TYR A 1 90 ? 6.336 -9.668 -9.624 1.00 98.25 90 TYR A CA 1
ATOM 699 C C . TYR A 1 90 ? 6.560 -8.581 -8.578 1.00 98.25 90 TYR A C 1
ATOM 701 O O . TYR A 1 90 ? 6.785 -8.892 -7.408 1.00 98.25 90 TYR A O 1
ATOM 709 N N . PHE A 1 91 ? 6.435 -7.311 -8.957 1.00 98.38 91 PHE A N 1
ATOM 710 C CA . PHE A 1 91 ? 6.587 -6.221 -8.006 1.00 98.38 91 PHE A CA 1
ATOM 711 C C . PHE A 1 91 ? 5.456 -6.207 -6.968 1.00 98.38 91 PHE A C 1
ATOM 713 O O . PHE A 1 91 ? 5.712 -5.989 -5.786 1.00 98.38 91 PHE A O 1
ATOM 720 N N . GLY A 1 92 ? 4.223 -6.549 -7.354 1.00 98.56 92 GLY A N 1
ATOM 721 C CA . GLY A 1 92 ? 3.109 -6.736 -6.423 1.00 98.56 92 GLY A CA 1
ATOM 722 C C . GLY A 1 92 ? 3.390 -7.823 -5.383 1.00 98.56 92 GLY A C 1
ATOM 723 O O . GLY A 1 92 ? 3.180 -7.599 -4.190 1.00 98.56 92 GLY A O 1
ATOM 724 N N . LEU A 1 93 ? 3.946 -8.964 -5.804 1.00 98.56 93 LEU A N 1
ATOM 725 C CA . LEU A 1 93 ? 4.388 -10.031 -4.898 1.00 98.56 93 LEU A CA 1
ATOM 726 C C . LEU A 1 93 ? 5.497 -9.563 -3.954 1.00 98.56 93 LEU A C 1
ATOM 728 O O . LEU A 1 93 ? 5.436 -9.859 -2.760 1.00 98.56 93 LEU A O 1
ATOM 732 N N . VAL A 1 94 ? 6.468 -8.794 -4.456 1.00 98.25 94 VAL A N 1
ATOM 733 C CA . VAL A 1 94 ? 7.510 -8.178 -3.623 1.00 98.25 94 VAL A CA 1
ATOM 734 C C . VAL A 1 94 ? 6.872 -7.294 -2.555 1.00 98.25 94 VAL A C 1
ATOM 736 O O . VAL A 1 94 ? 7.154 -7.479 -1.373 1.00 98.25 94 VAL A O 1
ATOM 739 N N . LEU A 1 95 ? 5.952 -6.397 -2.925 1.00 98.44 95 LEU A N 1
ATOM 740 C CA . LEU A 1 95 ? 5.252 -5.536 -1.969 1.00 98.44 95 LEU A CA 1
ATOM 741 C C . LEU A 1 95 ? 4.459 -6.347 -0.934 1.00 98.44 95 LEU A C 1
ATOM 743 O O . LEU A 1 95 ? 4.478 -6.016 0.250 1.00 98.44 95 LEU A O 1
ATOM 747 N N . VAL A 1 96 ? 3.791 -7.432 -1.329 1.00 98.69 96 VAL A N 1
ATOM 748 C CA . VAL A 1 96 ? 3.114 -8.334 -0.380 1.00 98.69 96 VAL A CA 1
ATOM 749 C C . VAL A 1 96 ? 4.111 -8.950 0.601 1.00 98.69 96 VAL A C 1
ATOM 751 O O . VAL A 1 96 ? 3.881 -8.893 1.811 1.00 98.69 96 VAL A O 1
ATOM 754 N N . ALA A 1 97 ? 5.223 -9.481 0.097 1.00 98.44 97 ALA A N 1
ATOM 755 C CA . ALA A 1 97 ? 6.231 -10.168 0.893 1.00 98.44 97 ALA A CA 1
ATOM 756 C C . ALA A 1 97 ? 6.942 -9.245 1.891 1.00 98.44 97 ALA A C 1
ATOM 758 O O . ALA A 1 97 ? 7.164 -9.649 3.028 1.00 98.44 97 ALA A O 1
ATOM 759 N N . ILE A 1 98 ? 7.267 -8.008 1.501 1.00 97.44 98 ILE A N 1
ATOM 760 C CA . ILE A 1 98 ? 8.048 -7.090 2.349 1.00 97.44 98 ILE A CA 1
ATOM 761 C C . ILE A 1 98 ? 7.186 -6.193 3.242 1.00 97.44 98 ILE A C 1
ATOM 763 O O . ILE A 1 98 ? 7.675 -5.679 4.243 1.00 97.44 98 ILE A O 1
ATOM 767 N N . LYS A 1 99 ? 5.916 -5.962 2.883 1.00 96.19 99 LYS A N 1
ATOM 768 C CA . LYS A 1 99 ? 5.033 -5.030 3.605 1.00 96.19 99 LYS A CA 1
ATOM 769 C C . LYS A 1 99 ? 3.863 -5.738 4.268 1.00 96.19 99 LYS A C 1
ATOM 771 O O . LYS A 1 99 ? 3.618 -5.509 5.447 1.00 96.19 99 LYS A O 1
ATOM 776 N N . ILE A 1 100 ? 3.097 -6.527 3.516 1.00 97.94 100 ILE A N 1
ATOM 777 C CA . ILE A 1 100 ? 1.802 -7.039 3.992 1.00 97.94 100 ILE A CA 1
ATOM 778 C C . ILE A 1 100 ? 1.997 -8.207 4.952 1.00 97.94 100 ILE A C 1
ATOM 780 O O . ILE A 1 100 ? 1.417 -8.191 6.036 1.00 97.94 100 ILE A O 1
ATOM 784 N N . ILE A 1 101 ? 2.847 -9.173 4.597 1.00 98.00 101 ILE A N 1
ATOM 785 C CA . ILE A 1 101 ? 3.137 -10.323 5.462 1.00 98.00 101 ILE A CA 1
ATOM 786 C C . ILE A 1 101 ? 3.780 -9.873 6.787 1.00 98.00 101 ILE A C 1
ATOM 788 O O . ILE A 1 101 ? 3.220 -10.216 7.830 1.00 98.00 101 ILE A O 1
ATOM 792 N N . PRO A 1 102 ? 4.861 -9.060 6.801 1.00 97.75 102 PRO A N 1
ATOM 793 C CA . PRO A 1 102 ? 5.502 -8.663 8.054 1.00 97.75 102 PRO A CA 1
ATOM 794 C C . PRO A 1 102 ? 4.577 -7.820 8.929 1.00 97.75 102 PRO A C 1
ATOM 796 O O . PRO A 1 102 ? 4.408 -8.120 10.103 1.00 97.75 102 PRO A O 1
ATOM 799 N N . ARG A 1 103 ? 3.869 -6.840 8.347 1.00 96.19 103 ARG A N 1
ATOM 800 C CA . ARG A 1 103 ? 2.907 -6.021 9.098 1.00 96.19 103 ARG A CA 1
ATOM 801 C C . ARG A 1 103 ? 1.762 -6.850 9.674 1.00 96.19 103 ARG A C 1
ATOM 803 O O . ARG A 1 103 ? 1.344 -6.601 10.801 1.00 96.19 103 ARG A O 1
ATOM 810 N N . GLY A 1 104 ? 1.226 -7.793 8.900 1.00 96.56 104 GLY A N 1
ATOM 811 C CA . GLY A 1 104 ? 0.164 -8.682 9.362 1.00 96.56 104 GLY A CA 1
ATOM 812 C C . GLY A 1 104 ? 0.629 -9.543 10.533 1.00 96.56 104 GLY A C 1
ATOM 813 O O . GLY A 1 104 ? -0.084 -9.651 11.529 1.00 96.56 104 GLY A O 1
ATOM 814 N N . TYR A 1 105 ? 1.846 -10.084 10.439 1.00 97.19 105 TYR A N 1
ATOM 815 C CA . TYR A 1 105 ? 2.480 -10.834 11.517 1.00 97.19 105 TYR A CA 1
ATOM 816 C C . TYR A 1 105 ? 2.690 -9.966 12.764 1.00 97.19 105 TYR A C 1
ATOM 818 O O . TYR A 1 105 ? 2.208 -10.330 13.833 1.00 97.19 105 TYR A O 1
ATOM 826 N N . ASP A 1 106 ? 3.300 -8.787 12.624 1.00 96.50 106 ASP A N 1
ATOM 827 C CA . ASP A 1 106 ? 3.551 -7.862 13.735 1.00 96.50 106 ASP A CA 1
ATOM 828 C C . ASP A 1 106 ? 2.255 -7.468 14.449 1.00 96.50 106 ASP A C 1
ATOM 830 O O . ASP A 1 106 ? 2.169 -7.539 15.675 1.00 96.50 106 ASP A O 1
ATOM 834 N N . MET A 1 107 ? 1.209 -7.110 13.697 1.00 95.25 107 MET A N 1
ATOM 835 C CA . MET A 1 107 ? -0.091 -6.776 14.283 1.00 95.25 107 MET A CA 1
ATOM 836 C C . MET A 1 107 ? -0.716 -7.974 15.008 1.00 95.25 107 MET A C 1
ATOM 838 O O . MET A 1 107 ? -1.345 -7.781 16.048 1.00 95.25 107 MET A O 1
ATOM 842 N N . TRP A 1 108 ? -0.536 -9.193 14.498 1.00 96.31 108 TRP A N 1
ATOM 843 C CA . TRP A 1 108 ? -1.071 -10.406 15.113 1.00 96.31 108 TRP A CA 1
ATOM 844 C C . TRP A 1 108 ? -0.370 -10.773 16.425 1.00 96.31 108 TRP A C 1
ATOM 846 O O . TRP A 1 108 ? -1.046 -11.132 17.387 1.00 96.31 108 TRP A O 1
ATOM 856 N N . ILE A 1 109 ? 0.960 -10.660 16.488 1.00 97.00 109 ILE A N 1
ATOM 857 C CA . ILE A 1 109 ? 1.731 -11.088 17.666 1.00 97.00 109 ILE A CA 1
ATOM 858 C C . ILE A 1 109 ? 1.920 -9.992 18.724 1.00 97.00 109 ILE A C 1
ATOM 860 O O . ILE A 1 109 ? 2.073 -10.315 19.899 1.00 97.00 109 ILE A O 1
ATOM 864 N N . GLN A 1 110 ? 1.920 -8.709 18.342 1.00 95.00 110 GLN A N 1
ATOM 865 C CA . GLN A 1 110 ? 2.288 -7.602 19.243 1.00 95.00 110 GLN A CA 1
ATOM 866 C C . GLN A 1 110 ? 1.108 -6.729 19.682 1.00 95.00 110 GLN A C 1
ATOM 868 O O . GLN A 1 110 ? 1.289 -5.834 20.508 1.00 95.00 110 GLN A O 1
ATOM 873 N N . THR A 1 111 ? -0.096 -6.930 19.141 1.00 94.06 111 THR A N 1
ATOM 874 C CA . THR A 1 111 ? -1.230 -6.036 19.417 1.00 94.06 111 THR A CA 1
ATOM 875 C C . THR A 1 111 ? -2.510 -6.792 19.754 1.00 94.06 111 THR A C 1
ATOM 877 O O . THR A 1 111 ? -2.639 -7.989 19.527 1.00 94.06 111 THR A O 1
ATOM 880 N N . THR A 1 112 ? -3.500 -6.070 20.276 1.00 94.38 112 THR A N 1
ATOM 881 C CA . THR A 1 112 ? -4.858 -6.575 20.539 1.00 94.38 112 THR A CA 1
ATOM 882 C C . THR A 1 112 ? -5.804 -6.336 19.354 1.00 94.38 112 THR A C 1
ATOM 884 O O . THR A 1 112 ? -7.019 -6.186 19.521 1.00 94.38 112 THR A O 1
ATOM 887 N N . TYR A 1 113 ? -5.255 -6.246 18.138 1.00 94.50 113 TYR A N 1
ATOM 888 C CA . TYR A 1 113 ? -6.030 -5.957 16.939 1.00 94.50 113 TYR A CA 1
ATOM 889 C C . TYR A 1 113 ? -6.984 -7.124 16.608 1.00 94.50 113 TYR A C 1
ATOM 891 O O . TYR A 1 113 ? -6.567 -8.282 16.608 1.00 94.50 113 TYR A O 1
ATOM 899 N N . PRO A 1 114 ? -8.275 -6.870 16.320 1.00 95.56 114 PRO A N 1
ATOM 900 C CA . PRO A 1 114 ? -9.244 -7.947 16.111 1.00 95.56 114 PRO A CA 1
ATOM 901 C C . PRO A 1 114 ? -8.902 -8.841 14.909 1.00 95.56 114 PRO A C 1
ATOM 903 O O . PRO A 1 114 ? -8.755 -8.346 13.794 1.00 95.56 114 PRO A O 1
ATOM 906 N N . ASN A 1 115 ? -8.903 -10.168 15.092 1.00 95.56 115 ASN A N 1
ATOM 907 C CA . ASN A 1 115 ? -8.542 -11.136 14.038 1.00 95.56 115 ASN A CA 1
ATOM 908 C C . ASN A 1 115 ? -9.345 -10.979 12.738 1.00 95.56 115 ASN A C 1
ATOM 910 O O . ASN A 1 115 ? -8.796 -11.099 11.648 1.00 95.56 115 ASN A O 1
ATOM 914 N N . LYS A 1 116 ? -10.645 -10.670 12.833 1.00 95.38 116 LYS A N 1
ATOM 915 C CA . LYS A 1 116 ? -11.475 -10.423 11.641 1.00 95.38 116 LYS A CA 1
ATOM 916 C C . LYS A 1 116 ? -10.976 -9.219 10.842 1.00 95.38 116 LYS A C 1
ATOM 918 O O . LYS A 1 116 ? -10.991 -9.259 9.619 1.00 95.38 116 LYS A O 1
ATOM 923 N N . LEU A 1 117 ? -10.515 -8.177 11.532 1.00 96.19 117 LEU A N 1
ATOM 924 C CA . LEU A 1 117 ? -9.938 -7.006 10.887 1.00 96.19 117 LEU A CA 1
ATOM 925 C C . LEU A 1 117 ? -8.521 -7.294 10.377 1.00 96.19 117 LEU A C 1
ATOM 927 O O . LEU A 1 117 ? -8.188 -6.806 9.310 1.00 96.19 117 LEU A O 1
ATOM 931 N N . LEU A 1 118 ? -7.718 -8.132 11.049 1.00 96.62 118 LEU A N 1
ATOM 932 C CA . LEU A 1 118 ? -6.417 -8.569 10.511 1.00 96.62 118 LEU A CA 1
ATOM 933 C C . LEU A 1 118 ? -6.565 -9.221 9.133 1.00 96.62 118 LEU A C 1
ATOM 935 O O . LEU A 1 118 ? -5.803 -8.912 8.222 1.00 96.62 118 LEU A O 1
ATOM 939 N N . VAL A 1 119 ? -7.572 -10.082 8.962 1.00 97.19 119 VAL A N 1
ATOM 940 C CA . VAL A 1 119 ? -7.863 -10.710 7.663 1.00 97.19 119 VAL A CA 1
ATOM 941 C C . VAL A 1 119 ? -8.238 -9.659 6.617 1.00 97.19 119 VAL A C 1
ATOM 943 O O . VAL A 1 119 ? -7.752 -9.724 5.491 1.00 97.19 119 VAL A O 1
ATOM 946 N N . VAL A 1 120 ? -9.060 -8.671 6.982 1.00 97.12 120 VAL A N 1
ATOM 947 C CA . VAL A 1 120 ? -9.419 -7.561 6.084 1.00 97.12 120 VAL A CA 1
ATOM 948 C C . VAL A 1 120 ? -8.183 -6.759 5.681 1.00 97.12 120 VAL A C 1
ATOM 950 O O . VAL A 1 120 ? -7.989 -6.509 4.496 1.00 97.12 120 VAL A O 1
ATOM 953 N N . GLU A 1 121 ? -7.331 -6.388 6.637 1.00 97.00 121 GLU A N 1
ATOM 954 C CA . GLU A 1 121 ? -6.090 -5.650 6.377 1.00 97.00 121 GLU A CA 1
ATOM 955 C C . GLU A 1 121 ? -5.140 -6.445 5.475 1.00 97.00 121 GLU A C 1
ATOM 957 O O . GLU A 1 121 ? -4.522 -5.874 4.578 1.00 97.00 121 GLU A O 1
ATOM 962 N N . PHE A 1 122 ? -5.057 -7.765 5.662 1.00 97.81 122 PHE A N 1
ATOM 963 C CA . PHE A 1 122 ? -4.255 -8.637 4.811 1.00 97.81 122 PHE A CA 1
ATOM 964 C C . PHE A 1 122 ? -4.795 -8.664 3.378 1.00 97.81 122 PHE A C 1
ATOM 966 O O . PHE A 1 122 ? -4.063 -8.35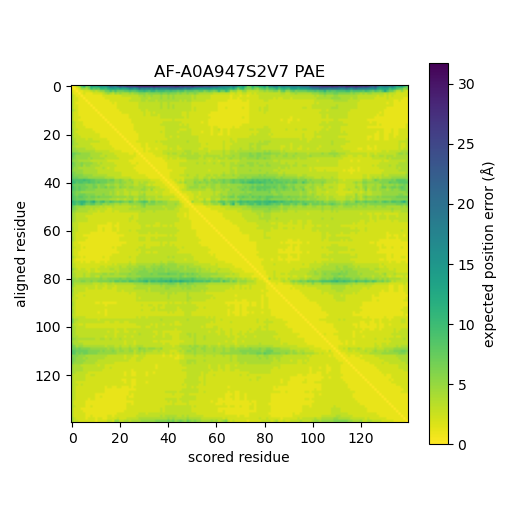0 2.445 1.00 97.81 122 PHE A O 1
ATOM 973 N N . VAL A 1 123 ? -6.084 -8.964 3.192 1.00 97.94 123 VAL A N 1
ATOM 974 C CA . VAL A 1 123 ? -6.710 -9.057 1.862 1.00 97.94 123 VAL A CA 1
ATOM 975 C C . VAL A 1 123 ? -6.672 -7.713 1.135 1.00 97.94 123 VAL A C 1
ATOM 977 O O . VAL A 1 123 ? -6.196 -7.636 0.001 1.00 97.94 123 VAL A O 1
ATOM 980 N N . ASN A 1 124 ? -7.119 -6.639 1.789 1.00 97.75 124 ASN A N 1
ATOM 981 C CA . ASN A 1 124 ? -7.130 -5.304 1.195 1.00 97.75 124 ASN A CA 1
ATOM 982 C C . ASN A 1 124 ? -5.707 -4.805 0.937 1.00 97.75 124 ASN A C 1
ATOM 984 O O . ASN A 1 124 ? -5.449 -4.190 -0.097 1.00 97.75 124 ASN A O 1
ATOM 988 N N . GLY A 1 125 ? -4.776 -5.099 1.845 1.00 97.56 125 GLY A N 1
ATOM 989 C CA . GLY A 1 125 ? -3.362 -4.794 1.689 1.00 97.56 125 GLY A CA 1
ATOM 990 C C . GLY A 1 125 ? -2.740 -5.509 0.493 1.00 97.56 125 GLY A C 1
ATOM 991 O O . GLY A 1 125 ? -2.017 -4.877 -0.274 1.00 97.56 125 GLY A O 1
ATOM 992 N N . THR A 1 126 ? -3.055 -6.788 0.283 1.00 98.56 126 THR A N 1
ATOM 993 C CA . THR A 1 126 ? -2.603 -7.560 -0.882 1.00 98.56 126 THR A CA 1
ATOM 994 C C . THR A 1 126 ? -3.151 -6.984 -2.182 1.00 98.56 126 THR A C 1
ATOM 996 O O . THR A 1 126 ? -2.368 -6.712 -3.090 1.00 98.56 126 THR A O 1
ATOM 999 N N . ILE A 1 127 ? -4.461 -6.729 -2.267 1.00 98.38 127 ILE A N 1
ATOM 1000 C CA . ILE A 1 127 ? -5.076 -6.107 -3.452 1.00 98.38 127 ILE A CA 1
ATOM 1001 C C . ILE A 1 127 ? -4.428 -4.745 -3.728 1.00 98.38 127 ILE A C 1
ATOM 1003 O O . ILE A 1 127 ? -4.034 -4.458 -4.857 1.00 98.38 127 ILE A O 1
ATOM 1007 N N . GLY A 1 128 ? -4.251 -3.932 -2.686 1.00 97.88 128 GLY A N 1
ATOM 1008 C CA . GLY A 1 128 ? -3.593 -2.634 -2.775 1.00 97.88 128 GLY A CA 1
ATOM 1009 C C . GLY A 1 128 ? -2.164 -2.704 -3.288 1.00 97.88 128 GLY A C 1
ATOM 1010 O O . GLY A 1 128 ? -1.788 -1.905 -4.140 1.00 97.88 128 GLY A O 1
ATOM 1011 N N . SER A 1 129 ? -1.377 -3.676 -2.821 1.00 98.56 129 SER A N 1
ATOM 1012 C CA . SER A 1 129 ? -0.010 -3.901 -3.297 1.00 98.56 129 SER A CA 1
ATOM 1013 C C . SER A 1 129 ? 0.034 -4.163 -4.801 1.00 98.56 129 SER A C 1
ATOM 1015 O O . SER A 1 129 ? 0.857 -3.563 -5.486 1.00 98.56 129 SER A O 1
ATOM 1017 N N . PHE A 1 130 ? -0.870 -4.988 -5.337 1.00 98.62 130 PHE A N 1
ATOM 1018 C CA . PHE A 1 130 ? -0.939 -5.221 -6.783 1.00 98.62 130 PHE A CA 1
ATOM 1019 C C . PHE A 1 130 ? -1.392 -3.980 -7.550 1.00 98.62 130 PHE A C 1
ATOM 1021 O O . PHE A 1 130 ? -0.783 -3.638 -8.557 1.00 98.62 130 PHE A O 1
ATOM 1028 N N . VAL A 1 131 ? -2.406 -3.261 -7.063 1.00 98.44 131 VAL A N 1
ATOM 1029 C CA . VAL A 1 131 ? -2.864 -2.010 -7.691 1.00 98.44 131 VAL A CA 1
ATOM 1030 C C . VAL A 1 131 ? -1.732 -0.985 -7.773 1.00 98.44 131 VAL A C 1
ATOM 1032 O O . VAL A 1 131 ? -1.481 -0.435 -8.841 1.00 98.44 131 VAL A O 1
ATOM 1035 N N . ILE A 1 132 ? -1.014 -0.766 -6.670 1.00 98.56 132 ILE A N 1
ATOM 1036 C CA . ILE A 1 132 ? 0.148 0.131 -6.626 1.00 98.56 132 ILE A CA 1
ATOM 1037 C C . ILE A 1 132 ? 1.219 -0.340 -7.612 1.00 98.56 132 ILE A C 1
ATOM 1039 O O . ILE A 1 132 ? 1.731 0.467 -8.384 1.00 98.56 132 ILE A O 1
ATOM 1043 N N . ALA A 1 133 ? 1.536 -1.637 -7.612 1.00 98.56 133 ALA A N 1
ATOM 1044 C CA . ALA A 1 133 ? 2.574 -2.195 -8.466 1.00 98.56 133 ALA A CA 1
ATOM 1045 C C . ALA A 1 133 ? 2.254 -2.060 -9.959 1.00 98.56 133 ALA A C 1
ATOM 1047 O O . ALA A 1 133 ? 3.135 -1.683 -10.722 1.00 98.56 133 ALA A O 1
ATOM 1048 N N . PHE A 1 134 ? 1.009 -2.302 -10.377 1.00 98.62 134 PHE A N 1
ATOM 1049 C CA . PHE A 1 134 ? 0.600 -2.126 -11.772 1.00 98.62 134 PHE A CA 1
ATOM 1050 C C . PHE A 1 134 ? 0.644 -0.668 -12.218 1.00 98.62 134 PHE A C 1
ATOM 1052 O O . PHE A 1 134 ? 1.087 -0.392 -13.329 1.00 98.62 134 PHE A O 1
ATOM 1059 N N . VAL A 1 135 ? 0.216 0.268 -11.365 1.00 98.56 135 VAL A N 1
ATOM 1060 C CA . VAL A 1 135 ? 0.306 1.696 -11.695 1.00 98.56 135 VAL A CA 1
ATOM 1061 C C . VAL A 1 135 ? 1.770 2.111 -11.826 1.00 98.56 135 VAL A C 1
ATOM 1063 O O . VAL A 1 135 ? 2.137 2.725 -12.820 1.00 98.56 135 VAL A O 1
ATOM 1066 N N . ILE A 1 136 ? 2.627 1.726 -10.878 1.00 98.38 136 ILE A N 1
ATOM 1067 C CA . ILE A 1 136 ? 4.061 2.034 -10.948 1.00 98.38 136 ILE A CA 1
ATOM 1068 C C . ILE A 1 136 ? 4.691 1.415 -12.201 1.00 98.38 136 ILE A C 1
ATOM 1070 O O . ILE A 1 136 ? 5.310 2.144 -12.963 1.00 98.38 136 ILE A O 1
ATOM 1074 N N . ALA A 1 137 ? 4.466 0.127 -12.472 1.00 97.62 137 ALA A N 1
ATOM 1075 C CA . ALA A 1 137 ? 5.032 -0.567 -13.632 1.00 97.62 137 ALA A CA 1
ATOM 1076 C C . ALA A 1 137 ? 4.576 0.001 -14.987 1.00 97.62 137 ALA A C 1
ATOM 1078 O O . ALA A 1 137 ? 5.219 -0.248 -16.003 1.00 97.62 137 ALA A O 1
ATOM 1079 N N . TYR A 1 138 ? 3.450 0.717 -15.023 1.00 97.62 138 TYR A N 1
ATOM 1080 C CA . TYR A 1 138 ? 2.959 1.368 -16.235 1.00 97.62 138 TYR A CA 1
A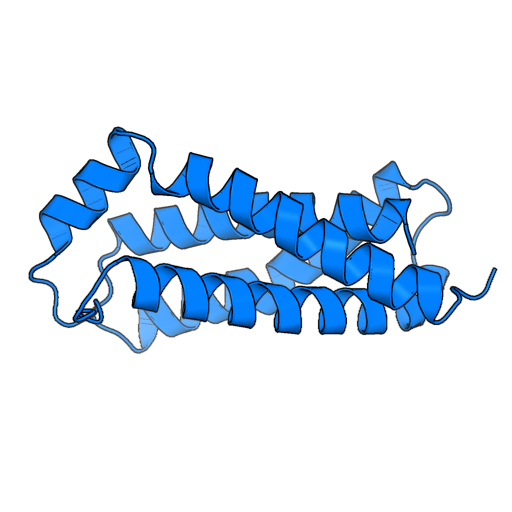TOM 1081 C C . TYR A 1 138 ? 3.610 2.738 -16.482 1.00 97.62 138 TYR A C 1
ATOM 1083 O O . TYR A 1 138 ? 3.773 3.137 -17.633 1.00 97.62 138 TYR A O 1
ATOM 1091 N N . PHE A 1 139 ? 3.945 3.478 -15.420 1.00 96.75 139 PHE A N 1
ATOM 1092 C CA . PHE A 1 139 ? 4.416 4.867 -15.521 1.00 96.75 139 PHE A CA 1
ATOM 1093 C C . PHE A 1 139 ? 5.923 5.047 -15.306 1.00 96.75 139 PHE A C 1
ATOM 1095 O O . PHE A 1 139 ? 6.458 6.066 -15.750 1.00 96.75 139 PHE A O 1
ATOM 1102 N N . VAL A 1 140 ? 6.578 4.105 -14.623 1.00 93.44 140 VAL A N 1
ATOM 1103 C CA . VAL A 1 140 ? 8.011 4.109 -14.288 1.00 93.44 140 VAL A CA 1
ATOM 1104 C C . VAL A 1 140 ? 8.733 3.094 -15.162 1.00 93.44 140 VAL A C 1
ATOM 1106 O O . VAL A 1 140 ? 9.696 3.511 -15.835 1.00 93.44 140 VAL A O 1
#

Secondary structure (DSSP, 8-state):
-PPPHHHHHHHHHHHHHHHHHHHHHHHHSHHHHHHHHHTTT-TTS---S-HHHHHHHHHHHHHHHHHHHHHHHHHHGGGS-S-HHHHHHHHHHHHIIIIIHHHHHHHHHHS---HHHHHHHHHHHHHHHHHHHHHHHHH-

Foldseek 3Di:
DQADPVLLLVLLQVLLVQLLVLVCCLCVPPVNVVVCVVCVPFPQDDDDPDDVVVSVVVSVVSSVVSSVLLVVCSVCVVVFDPDLLRQLVVQLVVQLVPPLVVVLVCCVPPHRDDPVVSVSSNVSSSVSSSSSSSSSSVRD

Radius of gyration: 16.1 Å; Cα contacts (8 Å, |Δi|>4): 148; chains: 1; bounding box: 37×26×43 Å

pLDDT: mean 95.95, std 3.88, range [61.59, 98.69]

Mean predicted aligned error: 2.92 Å